Protein AF-A0A418GKT0-F1 (afdb_monomer_lite)

InterPro domains:
  IPR003495 CobW/HypB/UreG, nucleotide-binding domain [PF02492] (106-152)
  IPR004392 Hydrogenase maturation factor HypB [PTHR30134] (72-154)
  IPR027417 P-loop containing nucleoside triphosphate hydrolase [G3DSA:3.40.50.300] (68-154)
  IPR027417 P-loop containing nucleoside triphosphate hydrolase [SSF52540] (84-148)

pLDDT: mean 70.02, std 17.71, range [30.06, 97.12]

Foldseek 3Di:
DPPVPPCPDFDLDDPPCPPPPPDPSVVPPPDQDDDDDDDPPDDPDDPQDFDADPVGDTHRDCPPPRDDDPPDDPVRVVVVVVSVVVVVVVVVVVVVVVCVVVVHDDDDDDDDPPPCPLVVQLVVLLVCVVPDDDDDDDDDSVPPVSVVSNVVSD

Structure (mmCIF, N/CA/C/O backbone):
data_AF-A0A418GKT0-F1
#
_entry.id   AF-A0A418GKT0-F1
#
loop_
_atom_site.group_PDB
_atom_site.id
_atom_site.type_symbol
_atom_site.label_atom_id
_atom_site.label_alt_id
_atom_site.label_comp_id
_atom_site.label_asym_id
_atom_site.label_entity_id
_atom_site.label_seq_id
_atom_site.pdbx_PDB_ins_code
_atom_site.Cartn_x
_atom_site.Cartn_y
_atom_site.Cartn_z
_atom_site.occupancy
_atom_site.B_iso_or_equiv
_atom_site.auth_seq_id
_atom_site.auth_comp_id
_atom_site.auth_asym_id
_atom_site.auth_atom_id
_atom_site.pdbx_PDB_model_num
ATOM 1 N N . MET A 1 1 ? 22.680 -2.923 -9.625 1.00 39.84 1 MET A N 1
ATOM 2 C CA . MET A 1 1 ? 22.405 -2.277 -8.323 1.00 39.84 1 MET A CA 1
ATOM 3 C C . MET A 1 1 ? 21.397 -1.169 -8.564 1.00 39.84 1 MET A C 1
ATOM 5 O O . MET A 1 1 ? 21.654 -0.353 -9.438 1.00 39.84 1 MET A O 1
ATOM 9 N N . CYS A 1 2 ? 20.246 -1.169 -7.881 1.00 36.06 2 CYS A N 1
ATOM 10 C CA . CYS A 1 2 ? 19.294 -0.059 -7.988 1.00 36.06 2 CYS A CA 1
ATOM 11 C C . CYS A 1 2 ? 19.982 1.216 -7.481 1.00 36.06 2 CYS A C 1
ATOM 13 O O . CYS A 1 2 ? 20.305 1.316 -6.298 1.00 36.06 2 CYS A O 1
ATOM 15 N N . THR A 1 3 ? 20.259 2.162 -8.375 1.00 30.06 3 THR A N 1
ATOM 16 C CA . THR A 1 3 ? 21.007 3.396 -8.077 1.00 30.06 3 THR A CA 1
ATOM 17 C C . THR A 1 3 ? 20.221 4.376 -7.209 1.00 30.06 3 THR A C 1
ATOM 19 O O . THR A 1 3 ? 20.798 5.315 -6.674 1.00 30.06 3 THR A O 1
ATOM 22 N N . THR A 1 4 ? 18.922 4.140 -7.016 1.00 42.53 4 THR A N 1
ATOM 23 C CA . THR A 1 4 ? 18.052 4.973 -6.180 1.00 42.53 4 THR A CA 1
ATOM 24 C C . THR A 1 4 ? 18.079 4.575 -4.698 1.00 42.53 4 THR A C 1
ATOM 26 O O . THR A 1 4 ? 17.797 5.417 -3.853 1.00 42.53 4 THR A O 1
ATOM 29 N N . CYS A 1 5 ? 18.432 3.328 -4.349 1.00 48.72 5 CYS A N 1
ATOM 30 C CA . CYS A 1 5 ? 18.378 2.854 -2.953 1.00 48.72 5 CYS A CA 1
ATOM 31 C C . CYS A 1 5 ? 19.512 1.909 -2.511 1.00 48.72 5 CYS A C 1
ATOM 33 O O . CYS A 1 5 ? 19.617 1.616 -1.325 1.00 48.72 5 CYS A O 1
ATOM 35 N N . GLY A 1 6 ? 20.364 1.409 -3.414 1.00 41.59 6 GLY A N 1
ATOM 36 C CA . GLY A 1 6 ? 21.478 0.518 -3.056 1.00 41.59 6 GLY A CA 1
ATOM 37 C C . GLY A 1 6 ? 21.083 -0.908 -2.634 1.00 41.59 6 GLY A C 1
ATOM 38 O O . GLY A 1 6 ? 21.960 -1.714 -2.336 1.00 41.59 6 GLY A O 1
ATOM 39 N N . CYS A 1 7 ? 19.797 -1.269 -2.652 1.00 48.53 7 CYS A N 1
ATOM 40 C CA . CYS A 1 7 ? 19.320 -2.601 -2.272 1.00 48.53 7 CYS A CA 1
ATOM 41 C C . CYS A 1 7 ? 19.585 -3.616 -3.400 1.00 48.53 7 CYS A C 1
ATOM 43 O O . CYS A 1 7 ? 18.764 -3.807 -4.296 1.00 48.53 7 CYS A O 1
ATOM 45 N N . GLY A 1 8 ? 20.778 -4.218 -3.402 1.00 39.00 8 GLY A N 1
ATOM 46 C CA . GLY A 1 8 ? 21.174 -5.267 -4.352 1.00 39.00 8 GLY A CA 1
ATOM 47 C C . GLY A 1 8 ? 20.555 -6.639 -4.066 1.00 39.00 8 GLY A C 1
ATOM 48 O O . GLY A 1 8 ? 20.401 -7.430 -4.989 1.00 39.00 8 GLY A O 1
ATOM 49 N N . GLU A 1 9 ? 20.148 -6.890 -2.822 1.00 49.19 9 GLU A N 1
ATOM 50 C CA . GLU A 1 9 ? 19.547 -8.149 -2.373 1.00 49.19 9 GLU A CA 1
ATOM 51 C C . GLU A 1 9 ? 18.325 -7.822 -1.505 1.00 49.19 9 GLU A C 1
ATOM 53 O O . GLU A 1 9 ? 18.410 -7.648 -0.293 1.00 49.19 9 GLU A O 1
ATOM 58 N N . GLY A 1 10 ? 17.181 -7.605 -2.157 1.00 44.44 10 GLY A N 1
ATOM 59 C CA . GLY A 1 10 ? 15.912 -7.359 -1.477 1.00 44.44 10 GLY A CA 1
ATOM 60 C C . GLY A 1 10 ? 15.272 -8.677 -1.052 1.00 44.44 10 GLY A C 1
ATOM 61 O O . GLY A 1 10 ? 15.046 -9.554 -1.885 1.00 44.44 10 GLY A O 1
ATOM 62 N N . ASN A 1 11 ? 14.964 -8.804 0.234 1.00 45.06 11 ASN A N 1
ATOM 63 C CA . ASN A 1 11 ? 14.233 -9.930 0.802 1.00 45.06 11 ASN A CA 1
ATOM 64 C C . ASN A 1 11 ? 12.886 -10.139 0.082 1.00 45.06 11 ASN A C 1
ATOM 66 O O . ASN A 1 11 ? 11.983 -9.313 0.176 1.00 45.06 11 ASN A O 1
ATOM 70 N N . LEU A 1 12 ? 12.749 -11.261 -0.632 1.00 48.94 12 LEU A N 1
ATOM 71 C CA . LEU A 1 12 ? 11.534 -11.680 -1.352 1.00 48.94 12 LEU A CA 1
ATOM 72 C C . LEU A 1 12 ? 10.542 -12.447 -0.451 1.00 48.94 12 LEU A C 1
ATOM 74 O O . LEU A 1 12 ? 9.794 -13.293 -0.941 1.00 48.94 12 LEU A O 1
ATOM 78 N N . TYR A 1 13 ? 10.557 -12.220 0.864 1.00 50.12 13 TYR A N 1
ATOM 79 C CA . TYR A 1 13 ? 9.716 -12.955 1.811 1.00 50.12 13 TYR A CA 1
ATOM 80 C C . TYR A 1 13 ? 8.736 -12.038 2.547 1.00 50.12 13 TYR A C 1
ATOM 82 O O . TYR A 1 13 ? 9.032 -10.883 2.838 1.00 50.12 13 TYR A O 1
ATOM 90 N N . ILE A 1 14 ? 7.550 -12.575 2.844 1.00 53.78 14 ILE A N 1
ATOM 91 C CA . ILE A 1 14 ? 6.540 -11.934 3.688 1.00 53.78 14 ILE A CA 1
ATOM 92 C C . ILE A 1 14 ? 6.786 -12.408 5.123 1.00 53.78 14 ILE A C 1
ATOM 94 O O . ILE A 1 14 ? 6.623 -13.594 5.419 1.00 53.78 14 ILE A O 1
ATOM 98 N N . GLU A 1 15 ? 7.184 -11.497 6.012 1.00 50.56 15 GLU A N 1
ATOM 99 C CA . GLU A 1 15 ? 7.311 -11.796 7.444 1.00 50.56 15 GLU A CA 1
ATOM 100 C C . GLU A 1 15 ? 5.945 -12.217 8.017 1.00 50.56 15 GLU A C 1
ATOM 102 O O . GLU A 1 15 ? 4.960 -11.491 7.882 1.00 50.56 15 GLU A O 1
ATOM 107 N N . GLY A 1 16 ? 5.883 -13.401 8.640 1.00 51.66 16 GLY A N 1
ATOM 108 C CA . GLY A 1 16 ? 4.651 -13.987 9.197 1.00 51.66 16 GLY A CA 1
ATOM 109 C C . GLY A 1 16 ? 4.037 -15.147 8.397 1.00 51.66 16 GLY A C 1
ATOM 110 O O . GLY A 1 16 ? 3.151 -15.825 8.911 1.00 51.66 16 GLY A O 1
ATOM 111 N N . ASP A 1 17 ? 4.533 -15.441 7.190 1.00 53.03 17 ASP A N 1
ATOM 112 C CA . ASP A 1 17 ? 4.078 -16.567 6.345 1.00 53.03 17 ASP A CA 1
ATOM 113 C C . ASP A 1 17 ? 5.002 -17.806 6.437 1.00 53.03 17 ASP A C 1
ATOM 115 O O . ASP A 1 17 ? 4.952 -18.741 5.636 1.00 53.03 17 ASP A O 1
ATOM 119 N N . GLU A 1 18 ? 5.884 -17.824 7.439 1.00 54.78 18 GLU A N 1
ATOM 120 C CA . GLU A 1 18 ? 6.945 -18.827 7.616 1.00 54.78 18 GLU A CA 1
ATOM 121 C C . GLU A 1 18 ? 6.408 -20.247 7.857 1.00 54.78 18 GLU A C 1
ATOM 123 O O . GLU A 1 18 ? 7.076 -21.231 7.544 1.00 54.78 18 GLU A O 1
ATOM 128 N N . HIS A 1 19 ? 5.174 -20.356 8.354 1.00 51.47 19 HIS A N 1
ATOM 129 C CA . HIS A 1 19 ? 4.571 -21.609 8.809 1.00 51.47 19 HIS A CA 1
ATOM 130 C C . HIS A 1 19 ? 3.523 -22.189 7.843 1.00 51.47 19 HIS A C 1
ATOM 132 O O . HIS A 1 19 ? 2.941 -23.229 8.147 1.00 51.47 19 HIS A O 1
ATOM 138 N N . ASN A 1 20 ? 3.265 -21.557 6.689 1.00 51.34 20 ASN A N 1
ATOM 139 C CA . ASN A 1 20 ? 2.263 -22.036 5.733 1.00 51.34 20 ASN A CA 1
ATOM 140 C C . ASN A 1 20 ? 2.904 -22.592 4.443 1.00 51.34 20 ASN A C 1
ATOM 142 O O . ASN A 1 20 ? 3.154 -21.845 3.490 1.00 51.34 20 ASN A O 1
ATOM 146 N N . PRO A 1 21 ? 3.134 -23.916 4.352 1.00 55.12 21 PRO A N 1
ATOM 147 C CA . PRO A 1 21 ? 3.742 -24.539 3.174 1.00 55.12 21 PRO A CA 1
ATOM 148 C C . PRO A 1 21 ? 2.880 -24.444 1.901 1.00 55.12 21 PRO A C 1
ATOM 150 O O . PRO A 1 21 ? 3.384 -24.706 0.811 1.00 55.12 21 PRO A O 1
ATOM 153 N N . HIS A 1 22 ? 1.609 -24.034 2.009 1.00 52.59 22 HIS A N 1
ATOM 154 C CA . HIS A 1 22 ? 0.670 -23.882 0.892 1.00 52.59 22 HIS A CA 1
ATOM 155 C C . HIS A 1 22 ? 0.325 -22.421 0.562 1.00 52.59 22 HIS A C 1
ATOM 157 O O . HIS A 1 22 ? -0.686 -22.157 -0.090 1.00 52.59 22 HIS A O 1
ATOM 163 N N . SER A 1 23 ? 1.142 -21.459 0.996 1.00 52.78 23 SER A N 1
ATOM 164 C CA . SER A 1 23 ? 0.929 -20.052 0.661 1.00 52.78 23 SER A CA 1
ATOM 165 C C . SER A 1 23 ? 0.885 -19.824 -0.856 1.00 52.78 23 SER A C 1
ATOM 167 O O . SER A 1 23 ? 1.834 -20.134 -1.581 1.00 52.78 23 SER A O 1
ATOM 169 N N . ALA A 1 24 ? -0.207 -19.216 -1.332 1.00 51.84 24 ALA A N 1
ATOM 170 C CA . ALA A 1 24 ? -0.402 -18.844 -2.735 1.00 51.84 24 ALA A CA 1
ATOM 171 C C . ALA A 1 24 ? 0.668 -17.862 -3.257 1.00 51.84 24 ALA A C 1
ATOM 173 O O . ALA A 1 24 ? 0.786 -17.672 -4.467 1.00 51.84 24 ALA A O 1
ATOM 174 N N . PHE A 1 25 ? 1.455 -17.254 -2.363 1.00 48.75 25 PHE A N 1
ATOM 175 C CA . PHE A 1 25 ? 2.556 -16.356 -2.700 1.00 48.75 25 PHE A CA 1
ATOM 176 C C . PHE A 1 25 ? 3.858 -17.096 -3.041 1.00 48.75 25 PHE A C 1
ATOM 178 O O . PHE A 1 25 ? 4.672 -16.551 -3.783 1.00 48.75 25 PHE A O 1
ATOM 185 N N . ARG A 1 26 ? 4.042 -18.350 -2.585 1.00 50.59 26 ARG A N 1
ATOM 186 C CA . ARG A 1 26 ? 5.177 -19.201 -3.007 1.00 50.59 26 ARG A CA 1
ATOM 187 C C . ARG A 1 26 ? 5.019 -19.699 -4.444 1.00 50.59 26 ARG A C 1
ATOM 189 O O . ARG A 1 26 ? 6.001 -19.878 -5.159 1.00 50.59 26 ARG A O 1
ATOM 196 N N . SER A 1 27 ? 3.783 -19.899 -4.889 1.00 48.00 27 SER A N 1
ATOM 197 C CA . SER A 1 27 ? 3.446 -20.201 -6.279 1.00 48.00 27 SER A CA 1
ATOM 198 C C . SER A 1 27 ? 3.316 -18.901 -7.070 1.00 48.00 27 SER A C 1
ATOM 200 O O . SER A 1 27 ? 2.246 -18.307 -7.069 1.00 48.00 27 SER A O 1
ATOM 202 N N . ALA A 1 28 ? 4.399 -18.455 -7.716 1.00 45.28 28 ALA A N 1
ATOM 203 C CA . ALA A 1 28 ? 4.495 -17.248 -8.550 1.00 45.28 28 ALA A CA 1
ATOM 204 C C . ALA A 1 28 ? 3.139 -16.728 -9.115 1.00 45.28 28 ALA A C 1
ATOM 206 O O . ALA A 1 28 ? 2.719 -17.136 -10.203 1.00 45.28 28 ALA A O 1
ATOM 207 N N . PRO A 1 29 ? 2.455 -15.780 -8.437 1.00 46.81 29 PRO A N 1
ATOM 208 C CA . PRO A 1 29 ? 1.152 -15.258 -8.877 1.00 46.81 29 PRO A CA 1
ATOM 209 C C . PRO A 1 29 ? 1.269 -14.318 -10.095 1.00 46.81 29 PRO A C 1
ATOM 211 O O . PRO A 1 29 ? 0.276 -13.822 -10.642 1.00 46.81 29 PRO A O 1
ATOM 214 N N . PHE A 1 30 ? 2.500 -14.087 -10.553 1.00 47.28 30 PHE A N 1
ATOM 215 C CA . PHE A 1 30 ? 2.844 -13.246 -11.694 1.00 47.28 30 PHE A CA 1
ATOM 216 C C . PHE A 1 30 ? 2.760 -13.969 -13.040 1.00 47.28 30 PHE A C 1
ATOM 218 O O . PHE A 1 30 ? 3.139 -13.389 -14.055 1.00 47.28 30 PHE A O 1
ATOM 225 N N . ALA A 1 31 ? 2.215 -15.191 -13.085 1.00 44.69 31 ALA A N 1
ATOM 226 C CA . ALA A 1 31 ? 1.876 -15.814 -14.357 1.00 44.69 31 ALA A CA 1
ATOM 227 C C . ALA A 1 31 ? 1.008 -14.842 -15.198 1.00 44.69 31 ALA A C 1
ATOM 229 O O . ALA A 1 31 ? 0.052 -14.236 -14.673 1.00 44.69 31 ALA A O 1
ATOM 230 N N . PRO A 1 32 ? 1.357 -14.620 -16.479 1.00 40.62 32 PRO A N 1
ATOM 231 C CA . PRO A 1 32 ? 0.624 -13.700 -17.335 1.00 40.62 32 PRO A CA 1
ATOM 232 C C . PRO A 1 32 ? -0.827 -14.175 -17.461 1.00 40.62 32 PRO A C 1
ATOM 234 O O . PRO A 1 32 ? -1.090 -15.356 -17.683 1.00 40.62 32 PRO A O 1
ATOM 237 N N . ALA A 1 33 ? -1.780 -13.258 -17.283 1.00 46.56 33 ALA A N 1
ATOM 238 C CA . ALA A 1 33 ? -3.192 -13.576 -17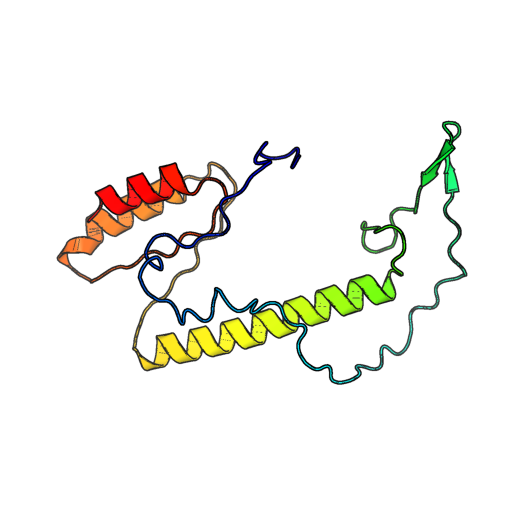.463 1.00 46.56 33 ALA A CA 1
ATOM 239 C C . ALA A 1 33 ? -3.462 -13.968 -18.927 1.00 46.56 33 ALA A C 1
ATOM 241 O O . ALA A 1 33 ? -2.857 -13.414 -19.850 1.00 46.56 33 ALA A O 1
ATOM 242 N N . ALA A 1 34 ? -4.380 -14.914 -19.146 1.00 54.31 34 ALA A N 1
ATOM 243 C CA . ALA A 1 34 ? -4.825 -15.274 -20.487 1.00 54.31 34 ALA A CA 1
ATOM 244 C C . ALA A 1 34 ? -5.500 -14.063 -21.160 1.00 54.31 34 ALA A C 1
ATOM 246 O O . ALA A 1 34 ? -6.396 -13.434 -20.595 1.00 54.31 34 ALA A O 1
ATOM 247 N N . ARG A 1 35 ? -5.024 -13.723 -22.361 1.00 50.44 35 ARG A N 1
ATOM 248 C CA . ARG A 1 35 ? -5.331 -12.477 -23.076 1.00 50.44 35 ARG A CA 1
ATOM 249 C C . ARG A 1 35 ? -6.595 -12.592 -23.936 1.00 50.44 35 ARG A C 1
ATOM 251 O O . ARG A 1 35 ? -6.657 -13.498 -24.768 1.00 50.44 35 ARG A O 1
ATOM 258 N N . PRO A 1 36 ? -7.522 -11.626 -23.899 1.00 53.06 36 PRO A N 1
ATOM 259 C CA . PRO A 1 36 ? -8.320 -11.285 -25.070 1.00 53.06 36 PRO A CA 1
ATOM 260 C C . PRO A 1 36 ? -7.469 -10.441 -26.037 1.00 53.06 36 PRO A C 1
ATOM 262 O O . PRO A 1 36 ? -6.783 -9.508 -25.628 1.00 53.06 36 PRO A O 1
ATOM 265 N N . LYS A 1 37 ? -7.473 -10.764 -27.337 1.00 47.75 37 LYS A N 1
ATOM 266 C CA . LYS A 1 37 ? -6.738 -9.983 -28.350 1.00 47.75 37 LYS A CA 1
ATOM 267 C C . LYS A 1 37 ? -7.422 -8.623 -28.554 1.00 47.75 37 LYS A C 1
ATOM 269 O O . LYS A 1 37 ? -8.386 -8.539 -29.311 1.00 47.75 37 LYS A O 1
ATOM 274 N N . MET A 1 38 ? -6.923 -7.559 -27.925 1.00 55.72 38 MET A N 1
ATOM 275 C CA . MET A 1 38 ? -7.316 -6.191 -28.279 1.00 55.72 38 MET A CA 1
ATOM 276 C C . MET A 1 38 ? -6.725 -5.814 -29.645 1.00 55.72 38 MET A C 1
ATOM 278 O O . MET A 1 38 ? -5.517 -5.888 -29.866 1.00 55.72 38 MET A O 1
ATOM 282 N N . LYS A 1 39 ? -7.583 -5.412 -30.590 1.00 48.91 39 LYS A N 1
ATOM 283 C CA . LYS A 1 39 ? -7.157 -4.862 -31.884 1.00 48.91 39 LYS A CA 1
ATOM 284 C C . LYS A 1 39 ? -6.821 -3.381 -31.712 1.00 48.91 39 LYS A C 1
ATOM 286 O O . LYS A 1 39 ? -7.705 -2.539 -31.796 1.00 48.91 39 LYS A O 1
ATOM 291 N N . ILE A 1 40 ? -5.546 -3.059 -31.514 1.00 57.75 40 ILE A N 1
ATOM 292 C CA . ILE A 1 40 ? -5.056 -1.681 -31.664 1.00 57.75 40 ILE A CA 1
ATOM 293 C C . ILE A 1 40 ? -5.064 -1.340 -33.163 1.00 57.75 40 ILE A C 1
ATOM 295 O O . ILE A 1 40 ? -4.327 -1.947 -33.949 1.00 57.75 40 ILE A O 1
ATOM 299 N N . THR A 1 41 ? -5.917 -0.396 -33.564 1.00 56.28 41 THR A N 1
ATOM 300 C CA . THR A 1 41 ? -6.233 -0.065 -34.967 1.00 56.28 41 THR A CA 1
ATOM 301 C C . THR A 1 41 ? -5.254 0.899 -35.647 1.00 56.28 41 THR A C 1
ATOM 303 O O . THR A 1 41 ? -5.451 1.216 -36.816 1.00 56.28 41 THR A O 1
ATOM 306 N N . GLY A 1 42 ? -4.152 1.284 -34.990 1.00 45.78 42 GLY A N 1
ATOM 307 C CA . GLY A 1 42 ? -2.964 1.810 -35.676 1.00 45.78 42 GLY A CA 1
ATOM 308 C C . GLY A 1 42 ? -2.188 2.892 -34.924 1.00 45.78 42 GLY A C 1
ATOM 309 O O . GLY A 1 42 ? -2.770 3.852 -34.442 1.00 45.78 42 GLY A O 1
ATOM 310 N N . ILE A 1 43 ? -0.859 2.757 -34.917 1.00 51.94 43 ILE A N 1
ATOM 311 C CA . ILE A 1 43 ? 0.094 3.874 -34.858 1.00 51.94 43 I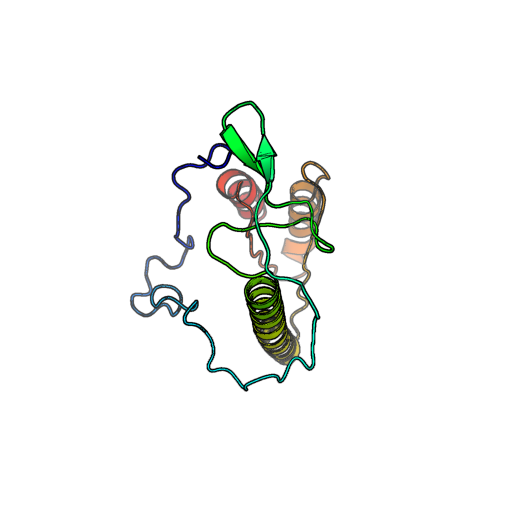LE A CA 1
ATOM 312 C C . ILE A 1 43 ? 0.951 3.697 -36.114 1.00 51.94 43 ILE A C 1
ATOM 314 O O . ILE A 1 43 ? 1.588 2.654 -36.276 1.00 51.94 43 ILE A O 1
ATOM 318 N N . LYS A 1 44 ? 0.902 4.651 -37.050 1.00 50.25 44 LYS A N 1
ATOM 319 C CA . LYS A 1 44 ? 1.785 4.655 -38.224 1.00 50.25 44 LYS A CA 1
ATOM 320 C C . LYS A 1 44 ? 3.159 5.151 -37.774 1.00 50.25 44 LYS A C 1
ATOM 322 O O . LYS A 1 44 ? 3.422 6.343 -37.849 1.00 50.25 44 LYS A O 1
ATOM 327 N N . ALA A 1 45 ? 4.006 4.251 -37.288 1.00 52.81 45 ALA A N 1
ATOM 328 C CA . ALA A 1 45 ? 5.414 4.559 -37.073 1.00 52.81 45 ALA A CA 1
ATOM 329 C C . ALA A 1 45 ? 6.218 4.099 -38.306 1.00 52.81 45 ALA A C 1
ATOM 331 O O . ALA A 1 45 ? 6.018 2.961 -38.742 1.00 52.81 45 ALA A O 1
ATOM 332 N N . PRO A 1 46 ? 7.084 4.942 -38.897 1.00 55.75 46 PRO A N 1
ATOM 333 C CA . PRO A 1 46 ? 8.084 4.480 -39.861 1.00 55.75 46 PRO A CA 1
ATOM 334 C C . PRO A 1 46 ? 9.027 3.449 -39.210 1.00 55.75 46 PRO A C 1
ATOM 336 O O . PRO A 1 46 ? 9.095 3.363 -37.981 1.00 55.75 46 PRO A O 1
ATOM 339 N N . GLU A 1 47 ? 9.734 2.653 -40.023 1.00 58.28 47 GLU A N 1
ATOM 340 C CA . GLU A 1 47 ? 10.796 1.755 -39.545 1.00 58.28 47 GLU A CA 1
ATOM 341 C C . GLU A 1 47 ? 11.756 2.527 -38.634 1.00 58.28 47 GLU A C 1
ATOM 343 O O . GLU A 1 47 ? 12.354 3.526 -39.027 1.00 58.28 47 GLU A O 1
ATOM 348 N N . PHE A 1 48 ? 11.840 2.098 -37.377 1.00 63.59 48 PHE A N 1
ATOM 349 C CA . PHE A 1 48 ? 12.648 2.762 -36.371 1.00 63.59 48 PHE A CA 1
ATOM 350 C C . PHE A 1 48 ? 14.110 2.323 -36.504 1.00 63.59 48 PHE A C 1
ATOM 352 O O . PHE A 1 48 ? 14.428 1.150 -36.308 1.00 63.59 48 PHE A O 1
ATOM 359 N N . THR A 1 49 ? 14.997 3.276 -36.780 1.00 62.97 49 THR A N 1
ATOM 360 C CA . THR A 1 49 ? 16.455 3.111 -36.707 1.00 62.97 49 THR A CA 1
ATOM 361 C C . THR A 1 49 ? 17.017 4.028 -35.619 1.00 62.97 49 THR A C 1
ATOM 363 O O . THR A 1 49 ? 16.806 5.240 -35.708 1.00 62.97 49 THR A O 1
ATOM 366 N N . PRO A 1 50 ? 17.715 3.494 -34.595 1.00 66.94 50 PRO A N 1
ATOM 367 C CA . PRO A 1 50 ? 18.312 4.315 -33.545 1.00 66.94 50 PRO A CA 1
ATOM 368 C C . PRO A 1 50 ? 19.422 5.207 -34.118 1.00 66.94 50 PRO A C 1
ATOM 370 O O . PRO A 1 50 ? 20.181 4.787 -34.990 1.00 66.94 50 PRO A O 1
ATOM 373 N N . SER A 1 51 ? 19.523 6.437 -33.618 1.00 72.75 51 SER A N 1
ATOM 374 C CA . SER A 1 51 ? 20.614 7.359 -33.953 1.00 72.75 51 SER A CA 1
ATOM 375 C C . SER A 1 51 ? 21.848 7.023 -33.119 1.00 72.75 51 SER A C 1
ATOM 377 O O . SER A 1 51 ? 21.706 6.814 -31.921 1.00 72.75 51 SER A O 1
ATOM 379 N N . GLN A 1 52 ? 23.044 6.996 -33.705 1.00 77.31 52 GLN A N 1
ATOM 380 C CA . GLN A 1 52 ? 24.285 6.753 -32.962 1.00 77.31 52 GLN A CA 1
ATOM 381 C C . GLN A 1 52 ? 24.946 8.082 -32.563 1.00 77.31 52 GLN A C 1
ATOM 383 O O . GLN A 1 52 ? 25.039 8.985 -33.394 1.00 77.31 52 GLN A O 1
ATOM 388 N N . THR A 1 53 ? 25.374 8.220 -31.306 1.00 73.56 53 THR A N 1
ATOM 389 C CA . THR A 1 53 ? 26.173 9.366 -30.841 1.00 73.56 53 THR A CA 1
ATOM 390 C C . THR A 1 53 ? 27.618 9.243 -31.331 1.00 73.56 53 THR A C 1
ATOM 392 O O . THR A 1 53 ? 28.059 8.165 -31.729 1.00 73.56 53 THR A O 1
ATOM 395 N N . GLU A 1 54 ? 28.385 10.336 -31.289 1.00 75.94 54 GLU A N 1
ATOM 396 C CA . GLU A 1 54 ? 29.807 10.331 -31.685 1.00 75.94 54 GLU A CA 1
ATOM 397 C C . GLU A 1 54 ? 30.668 9.380 -30.830 1.00 75.94 54 GLU A C 1
ATOM 399 O O . GLU A 1 54 ? 3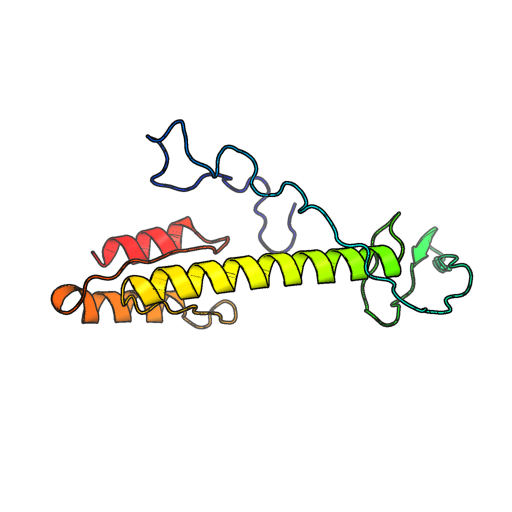1.694 8.885 -31.290 1.00 75.94 54 GLU A O 1
ATOM 404 N N . GLU A 1 55 ? 30.216 9.065 -29.615 1.00 79.62 55 GLU A N 1
ATOM 405 C CA . GLU A 1 55 ? 30.856 8.135 -28.673 1.00 79.62 55 GLU A CA 1
ATOM 406 C C . GLU A 1 55 ? 30.473 6.664 -28.932 1.00 79.62 55 GLU A C 1
ATOM 408 O O . GLU A 1 55 ? 31.002 5.755 -28.294 1.00 79.62 55 GLU A O 1
ATOM 413 N N . GLY A 1 56 ? 29.588 6.411 -29.904 1.00 73.50 56 GLY A N 1
ATOM 414 C CA . GLY A 1 56 ? 29.153 5.076 -30.311 1.00 73.50 56 GLY A CA 1
ATOM 415 C C . GLY A 1 56 ? 27.875 4.585 -29.631 1.00 73.50 56 GLY A C 1
ATOM 416 O O . GLY A 1 56 ? 27.393 3.504 -29.988 1.00 73.50 56 GLY A O 1
ATOM 417 N N . ASP A 1 57 ? 27.292 5.368 -28.721 1.00 67.25 57 ASP A N 1
ATOM 418 C CA . ASP A 1 57 ? 26.062 5.003 -28.021 1.00 67.25 57 ASP A CA 1
ATOM 419 C C . ASP A 1 57 ? 24.851 5.062 -28.951 1.00 67.25 57 ASP A C 1
ATOM 421 O O . ASP A 1 57 ? 24.669 5.987 -29.742 1.00 67.25 57 ASP A O 1
ATOM 425 N N . LEU A 1 58 ? 23.977 4.064 -28.839 1.00 71.31 58 LEU A N 1
ATOM 426 C CA . LEU A 1 58 ? 22.722 4.026 -29.582 1.00 71.31 58 LEU A CA 1
ATOM 427 C C . LEU A 1 58 ? 21.658 4.823 -28.823 1.00 71.31 58 LEU A C 1
ATOM 429 O O . LEU A 1 58 ? 21.174 4.408 -27.771 1.00 71.31 58 LEU A O 1
ATOM 433 N N . HIS A 1 59 ? 21.268 5.962 -29.380 1.00 63.88 59 HIS A N 1
ATOM 434 C CA . HIS A 1 59 ? 20.190 6.806 -28.895 1.00 63.88 59 HIS A CA 1
ATOM 435 C C . HIS A 1 59 ? 18.869 6.407 -29.561 1.00 63.88 59 HIS A C 1
ATOM 437 O O . HIS A 1 59 ? 18.679 6.534 -30.773 1.00 63.88 59 HIS A O 1
ATOM 443 N N . TYR A 1 60 ? 17.929 5.936 -28.744 1.00 65.81 60 TYR A N 1
ATOM 444 C CA . TYR A 1 60 ? 16.660 5.390 -29.218 1.00 65.81 60 TYR A CA 1
ATOM 445 C C . TYR A 1 60 ? 15.570 6.458 -29.427 1.00 65.81 60 TYR A C 1
ATOM 447 O O . TYR A 1 60 ? 14.419 6.128 -29.680 1.00 65.81 60 TYR A O 1
ATOM 455 N N . GLY A 1 61 ? 15.922 7.745 -29.365 1.00 62.94 61 GLY A N 1
ATOM 456 C CA . GLY A 1 61 ? 14.953 8.838 -29.361 1.00 62.94 61 GLY A CA 1
ATOM 457 C C . GLY A 1 61 ? 14.274 8.997 -27.998 1.00 62.94 61 GLY A C 1
ATOM 458 O O . GLY A 1 61 ? 14.438 8.179 -27.096 1.00 62.94 61 GLY A O 1
ATOM 459 N N . HIS A 1 62 ? 13.490 10.062 -27.840 1.00 57.41 62 HIS A N 1
ATOM 460 C CA . HIS A 1 62 ? 12.629 10.229 -26.664 1.00 57.41 62 HIS A CA 1
ATOM 461 C C . HIS A 1 62 ? 11.239 9.619 -26.884 1.00 57.41 62 HIS A C 1
ATOM 463 O O . HIS A 1 62 ? 10.598 9.218 -25.923 1.00 57.41 62 HIS A O 1
ATOM 469 N N . GLY A 1 63 ? 10.809 9.436 -28.142 1.00 54.09 63 GLY A N 1
ATOM 470 C CA . GLY A 1 63 ? 9.477 8.918 -28.472 1.00 54.09 63 GLY A CA 1
ATOM 471 C C . GLY A 1 63 ? 8.357 9.832 -27.953 1.00 54.09 63 GLY A C 1
ATOM 472 O O . GLY A 1 63 ? 8.604 10.788 -27.224 1.00 54.09 63 GLY A O 1
ATOM 473 N N . GLU A 1 64 ? 7.105 9.551 -28.308 1.00 51.00 64 GLU A N 1
ATOM 474 C CA . GLU A 1 64 ? 5.962 10.304 -27.755 1.00 51.00 64 GLU A CA 1
ATOM 475 C C . GLU A 1 64 ? 5.727 9.996 -26.261 1.00 51.00 64 GLU A C 1
ATOM 477 O O . GLU A 1 64 ? 5.110 10.790 -25.557 1.00 51.00 64 GLU A O 1
ATOM 482 N N . ALA A 1 65 ? 6.248 8.863 -25.768 1.00 51.84 65 ALA A N 1
ATOM 483 C CA . ALA A 1 65 ? 6.058 8.371 -24.401 1.00 51.84 65 ALA A CA 1
ATOM 484 C C . ALA A 1 65 ? 7.275 8.559 -23.469 1.00 51.84 65 ALA A C 1
ATOM 486 O O . ALA A 1 65 ? 7.181 8.258 -22.282 1.00 51.84 65 ALA A O 1
ATOM 487 N N . GLY A 1 66 ? 8.423 9.037 -23.962 1.00 54.31 66 GLY A N 1
ATOM 488 C CA . GLY A 1 66 ? 9.615 9.265 -23.131 1.00 54.31 66 GLY A CA 1
ATOM 489 C C . GLY A 1 66 ? 10.399 8.006 -22.727 1.00 54.31 66 GLY A C 1
ATOM 490 O O . GLY A 1 66 ? 11.444 8.136 -22.091 1.00 54.31 66 GLY A O 1
ATOM 491 N N . THR A 1 67 ? 9.936 6.797 -23.065 1.00 56.56 67 THR A N 1
ATOM 492 C CA . THR A 1 67 ? 10.474 5.521 -22.559 1.00 56.56 67 THR A CA 1
ATOM 493 C C . THR A 1 67 ? 10.959 4.604 -23.689 1.00 56.56 67 THR A C 1
ATOM 495 O O . THR A 1 67 ? 10.299 4.455 -24.714 1.00 56.56 67 THR A O 1
ATOM 498 N N . HIS A 1 68 ? 12.130 3.973 -23.518 1.00 57.59 68 HIS A N 1
ATOM 499 C C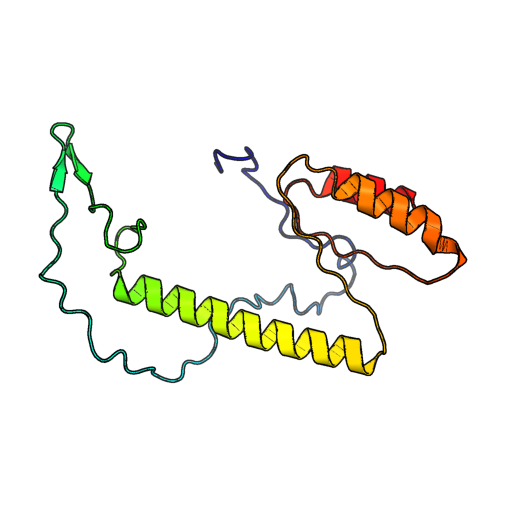A . HIS A 1 68 ? 12.694 2.996 -24.463 1.00 57.59 68 HIS A CA 1
ATOM 500 C C . HIS A 1 68 ? 13.257 1.778 -23.725 1.00 57.59 68 HIS A C 1
ATOM 502 O O . HIS A 1 68 ? 13.955 1.925 -22.724 1.00 57.59 68 HIS A O 1
ATOM 508 N N . ALA A 1 69 ? 12.982 0.576 -24.244 1.00 59.41 69 ALA A N 1
ATOM 509 C CA . ALA A 1 69 ? 13.560 -0.682 -23.773 1.00 59.41 69 ALA A CA 1
ATOM 510 C C . ALA A 1 69 ? 14.207 -1.424 -24.960 1.00 59.41 69 ALA A C 1
ATOM 512 O O . ALA A 1 69 ? 13.527 -1.646 -25.969 1.00 59.41 69 ALA A O 1
ATOM 513 N N . PRO A 1 70 ? 15.494 -1.821 -24.874 1.00 57.19 70 PRO A N 1
ATOM 514 C CA . PRO A 1 70 ? 16.169 -2.550 -25.945 1.00 57.19 70 PRO A CA 1
ATOM 515 C C . PRO A 1 70 ? 15.411 -3.828 -26.327 1.00 57.19 70 PRO A C 1
ATOM 517 O O . PRO A 1 70 ? 15.001 -4.600 -25.462 1.00 57.19 70 PRO A O 1
ATOM 520 N N . GLY A 1 71 ? 15.219 -4.060 -27.627 1.00 66.19 71 GLY A N 1
ATOM 521 C CA . GLY A 1 71 ? 14.563 -5.271 -28.139 1.00 66.19 71 GLY A CA 1
ATOM 522 C C . GLY A 1 71 ? 13.032 -5.307 -28.018 1.00 66.19 71 GLY A C 1
ATOM 523 O O . GLY A 1 71 ? 12.434 -6.336 -28.333 1.00 66.19 71 GLY A O 1
ATOM 524 N N . MET A 1 72 ? 12.374 -4.215 -27.607 1.00 65.94 72 MET A N 1
ATOM 525 C CA . MET A 1 72 ? 10.912 -4.131 -27.522 1.00 65.94 72 MET A CA 1
ATOM 526 C C . MET A 1 72 ? 10.370 -2.962 -28.348 1.00 65.94 72 MET A C 1
ATOM 528 O O . MET A 1 72 ? 10.842 -1.835 -28.239 1.00 65.94 72 MET A O 1
ATOM 532 N N . SER A 1 73 ? 9.343 -3.216 -29.165 1.00 75.69 73 SER A N 1
ATOM 533 C CA . SER A 1 73 ? 8.655 -2.136 -29.877 1.00 75.69 73 SER A CA 1
ATOM 534 C C . SER A 1 73 ? 7.797 -1.305 -28.918 1.00 75.69 73 SER A C 1
ATOM 536 O O . SER A 1 73 ? 7.210 -1.842 -27.977 1.00 75.69 73 SER A O 1
ATOM 538 N N . GLN A 1 74 ? 7.645 -0.011 -29.207 1.00 68.50 74 GLN A N 1
ATOM 539 C CA . GLN A 1 74 ? 6.773 0.911 -28.458 1.00 68.50 74 GLN A CA 1
ATOM 540 C C . GLN A 1 74 ? 5.345 0.366 -28.292 1.00 68.50 74 GLN A C 1
ATOM 542 O O . GLN A 1 74 ? 4.762 0.395 -27.212 1.00 68.50 74 GLN A O 1
ATOM 547 N N . ARG A 1 75 ? 4.801 -0.245 -29.353 1.00 70.56 75 ARG A N 1
ATOM 548 C CA . ARG A 1 75 ? 3.490 -0.905 -29.319 1.00 70.56 75 ARG A CA 1
ATOM 549 C C . ARG A 1 75 ? 3.446 -2.041 -28.304 1.00 70.56 75 ARG A C 1
ATOM 551 O O . ARG A 1 75 ? 2.478 -2.164 -27.561 1.00 70.56 75 ARG A O 1
ATOM 558 N N . ARG A 1 76 ? 4.480 -2.884 -28.288 1.00 73.69 76 ARG A N 1
ATOM 559 C CA . ARG A 1 76 ? 4.547 -4.006 -27.357 1.00 73.69 76 ARG A CA 1
ATOM 560 C C . ARG A 1 76 ? 4.671 -3.521 -25.913 1.00 73.69 76 ARG A C 1
ATOM 562 O O . ARG A 1 76 ? 4.074 -4.140 -25.042 1.00 73.69 76 ARG A O 1
ATOM 569 N N . MET A 1 77 ? 5.398 -2.431 -25.678 1.00 72.62 77 MET A N 1
ATOM 570 C CA . MET A 1 77 ? 5.520 -1.810 -24.358 1.00 72.62 77 MET A CA 1
ATOM 571 C C . MET A 1 77 ? 4.168 -1.291 -23.853 1.00 72.62 77 MET A C 1
ATOM 573 O O . MET A 1 77 ? 3.724 -1.716 -22.790 1.00 72.62 77 MET A O 1
ATOM 577 N N . LEU A 1 78 ? 3.462 -0.489 -24.657 1.00 77.12 78 LEU A N 1
ATOM 578 C CA . LEU A 1 78 ? 2.130 0.025 -24.313 1.00 77.12 78 LEU A CA 1
ATOM 579 C C . LEU A 1 78 ? 1.112 -1.097 -24.066 1.00 77.12 78 LEU A C 1
ATOM 581 O O . LEU A 1 78 ? 0.350 -1.039 -23.105 1.00 77.12 78 LEU A O 1
ATOM 585 N N . GLU A 1 79 ? 1.104 -2.139 -24.906 1.00 74.38 79 GLU A N 1
ATOM 586 C CA . GLU A 1 79 ? 0.248 -3.318 -24.700 1.00 74.38 79 GLU A CA 1
ATOM 587 C C . GLU A 1 79 ? 0.519 -3.974 -23.340 1.00 74.38 79 GLU A C 1
ATOM 589 O O . GLU A 1 79 ? -0.418 -4.314 -22.623 1.00 74.38 79 GLU A O 1
ATOM 594 N N . VAL A 1 80 ? 1.792 -4.131 -22.965 1.00 75.50 80 VAL A N 1
ATOM 595 C CA . VAL A 1 80 ? 2.168 -4.729 -21.678 1.00 75.50 80 VAL A CA 1
ATOM 596 C C . VAL A 1 80 ? 1.750 -3.840 -20.505 1.00 75.50 80 VAL A C 1
ATOM 598 O O . VAL A 1 80 ? 1.205 -4.360 -19.536 1.00 75.50 80 VAL A O 1
ATOM 601 N N . GLU A 1 81 ? 1.961 -2.526 -20.574 1.00 77.25 81 GLU A N 1
ATOM 602 C CA . GLU A 1 81 ? 1.560 -1.600 -19.505 1.00 77.25 81 GLU A CA 1
ATOM 603 C C . GLU A 1 81 ? 0.043 -1.585 -19.295 1.00 77.25 81 GLU A C 1
ATOM 605 O O . GLU A 1 81 ? -0.424 -1.718 -18.162 1.00 77.25 81 GLU A O 1
ATOM 610 N N . ILE A 1 82 ? -0.733 -1.497 -20.380 1.00 78.88 82 ILE A N 1
ATOM 611 C CA . ILE A 1 82 ? -2.199 -1.546 -20.328 1.00 78.88 82 ILE A CA 1
ATOM 612 C C . ILE A 1 82 ? -2.664 -2.878 -19.732 1.00 78.88 82 ILE A C 1
ATOM 614 O O . ILE A 1 82 ? -3.513 -2.880 -18.840 1.00 78.88 82 ILE A O 1
ATOM 618 N N . ASP A 1 83 ? -2.082 -3.999 -20.168 1.00 75.19 83 ASP A N 1
ATOM 619 C CA . ASP A 1 83 ? -2.405 -5.330 -19.644 1.00 75.19 83 ASP A CA 1
ATOM 620 C C . ASP A 1 83 ? -2.130 -5.423 -18.130 1.00 75.19 83 ASP A C 1
ATOM 622 O O . ASP A 1 83 ? -2.932 -5.981 -17.372 1.00 75.19 83 ASP A O 1
ATOM 626 N N . VAL A 1 84 ? -0.998 -4.878 -17.668 1.00 79.56 84 VAL A N 1
ATOM 627 C CA . VAL A 1 84 ? -0.615 -4.874 -16.248 1.00 79.56 84 VAL A CA 1
ATOM 628 C C . VAL A 1 84 ? -1.576 -4.015 -15.426 1.00 79.56 84 VAL A C 1
ATOM 630 O O . VAL A 1 84 ? -2.058 -4.471 -14.384 1.00 79.56 84 VAL A O 1
ATOM 633 N N . LEU A 1 85 ? -1.896 -2.808 -15.897 1.00 85.12 85 LEU A N 1
ATOM 634 C CA . LEU A 1 85 ? -2.826 -1.903 -15.222 1.00 85.12 85 LEU A CA 1
ATOM 635 C C . LEU A 1 85 ? -4.241 -2.490 -15.161 1.00 85.12 85 LEU A C 1
ATOM 637 O O . LEU A 1 85 ? -4.876 -2.440 -14.106 1.00 85.12 85 LEU A O 1
ATOM 641 N N . ASP A 1 86 ? -4.721 -3.110 -16.241 1.00 83.56 86 ASP A N 1
ATOM 642 C CA . ASP A 1 86 ? -6.042 -3.741 -16.274 1.00 83.56 86 ASP A CA 1
ATOM 643 C C . ASP A 1 86 ? -6.119 -4.949 -15.327 1.00 83.56 86 ASP A C 1
ATOM 645 O O . ASP A 1 86 ? -7.053 -5.066 -14.525 1.00 83.56 86 ASP A O 1
ATOM 649 N N . LYS A 1 87 ? -5.093 -5.815 -15.321 1.00 83.38 87 LYS A N 1
ATOM 650 C CA . LYS A 1 87 ? -5.002 -6.922 -14.351 1.00 83.38 87 LYS A CA 1
ATOM 651 C C . LYS A 1 87 ? -5.026 -6.390 -12.914 1.00 83.38 87 LYS A C 1
ATOM 653 O O . LYS A 1 87 ? -5.746 -6.942 -12.079 1.00 83.38 87 LYS A O 1
ATOM 658 N N . ASN A 1 88 ? -4.282 -5.322 -12.625 1.00 87.88 88 ASN A N 1
ATOM 659 C CA . ASN A 1 88 ? -4.251 -4.707 -11.300 1.00 87.88 88 ASN A CA 1
ATOM 660 C C . ASN A 1 88 ? -5.615 -4.123 -10.899 1.00 87.88 88 ASN A C 1
ATOM 662 O O . ASN A 1 88 ? -6.068 -4.344 -9.778 1.00 87.88 88 ASN A O 1
ATOM 666 N N . ASN A 1 89 ? -6.316 -3.458 -11.820 1.00 88.38 89 ASN A N 1
ATOM 667 C CA . ASN A 1 89 ? -7.649 -2.910 -11.567 1.00 88.38 89 ASN A CA 1
ATOM 668 C C . ASN A 1 89 ? -8.660 -3.999 -11.190 1.00 88.38 89 ASN A C 1
ATOM 670 O O . ASN A 1 89 ? -9.400 -3.835 -10.216 1.00 88.38 89 ASN A O 1
ATOM 674 N N . ARG A 1 90 ? -8.635 -5.144 -11.885 1.00 90.06 90 ARG A N 1
ATOM 675 C CA . ARG A 1 90 ? -9.481 -6.306 -11.556 1.00 90.06 90 ARG A CA 1
ATOM 676 C C . ARG A 1 90 ? -9.161 -6.884 -10.175 1.00 90.06 90 ARG A C 1
ATOM 678 O O . ARG A 1 90 ? -10.065 -7.275 -9.438 1.00 90.06 90 ARG A O 1
ATOM 685 N N . LEU A 1 91 ? -7.882 -6.945 -9.797 1.00 91.38 91 LEU A N 1
ATOM 686 C CA . LEU A 1 91 ? -7.476 -7.379 -8.454 1.00 91.38 91 LEU A CA 1
ATOM 687 C C . LEU A 1 91 ? -7.925 -6.380 -7.380 1.00 91.38 91 LEU A C 1
ATOM 689 O O . LEU A 1 91 ? -8.473 -6.783 -6.356 1.00 91.38 91 LEU A O 1
ATOM 693 N N . ALA A 1 92 ? -7.764 -5.082 -7.633 1.00 91.81 92 ALA A N 1
ATOM 694 C CA . ALA A 1 92 ? -8.198 -4.031 -6.723 1.00 91.81 92 ALA A CA 1
ATOM 695 C C . ALA A 1 92 ? -9.722 -4.043 -6.514 1.00 91.81 92 ALA A C 1
ATOM 697 O O . ALA A 1 92 ? -10.190 -3.852 -5.394 1.00 91.81 92 ALA A O 1
ATOM 698 N N . GLU A 1 93 ? -10.504 -4.315 -7.561 1.00 93.56 93 GLU A N 1
ATOM 699 C CA . GLU A 1 93 ? -11.957 -4.472 -7.461 1.00 93.56 93 GLU A CA 1
ATOM 700 C C . GLU A 1 93 ? -12.347 -5.669 -6.590 1.00 93.56 93 GLU A C 1
ATOM 702 O O . GLU A 1 93 ? -13.160 -5.527 -5.673 1.00 93.56 93 GLU A O 1
ATOM 707 N N . ARG A 1 94 ? -11.701 -6.823 -6.795 1.00 95.94 94 ARG A N 1
ATOM 708 C CA . ARG A 1 94 ? -11.892 -8.004 -5.941 1.00 95.94 94 ARG A CA 1
ATOM 709 C C . ARG A 1 94 ? -11.555 -7.715 -4.477 1.00 95.94 94 ARG A C 1
ATOM 711 O O . ARG A 1 94 ? -12.312 -8.121 -3.598 1.00 95.94 94 ARG A O 1
ATOM 718 N N . ASN A 1 95 ? -10.467 -6.992 -4.212 1.00 95.00 95 ASN A N 1
ATOM 719 C CA . ASN A 1 95 ? -10.075 -6.605 -2.856 1.00 95.00 95 ASN A CA 1
ATOM 720 C C . ASN A 1 95 ? -11.116 -5.675 -2.218 1.00 95.00 95 ASN A C 1
ATOM 722 O O . ASN A 1 95 ? -11.564 -5.934 -1.103 1.00 95.00 95 ASN A O 1
ATOM 726 N N . ARG A 1 96 ? -11.575 -4.643 -2.940 1.00 96.25 96 ARG A N 1
ATOM 727 C CA . ARG A 1 96 ? -12.637 -3.742 -2.459 1.00 96.25 96 ARG A CA 1
ATOM 728 C C . ARG A 1 96 ? -13.914 -4.505 -2.114 1.00 96.25 96 ARG A C 1
ATOM 730 O O . ARG A 1 96 ? -14.453 -4.305 -1.030 1.00 96.25 96 ARG A O 1
ATOM 737 N N . ALA A 1 97 ? -14.363 -5.412 -2.984 1.00 96.44 97 ALA A N 1
ATOM 738 C CA . ALA A 1 97 ? -15.536 -6.244 -2.721 1.00 96.44 97 ALA A CA 1
ATOM 739 C C . ALA A 1 97 ? -15.341 -7.141 -1.483 1.00 96.44 97 ALA A C 1
ATOM 741 O O . ALA A 1 97 ? -16.235 -7.251 -0.644 1.00 96.44 97 ALA A O 1
ATOM 742 N N . HIS A 1 98 ? -14.156 -7.740 -1.331 1.00 96.94 98 HIS A N 1
ATOM 743 C CA . HIS A 1 98 ? -13.809 -8.584 -0.187 1.00 96.94 98 HIS A CA 1
ATOM 744 C C . HIS A 1 98 ? -13.848 -7.826 1.150 1.00 96.94 98 HIS A C 1
ATOM 746 O O . HIS A 1 98 ? -14.404 -8.343 2.125 1.00 96.94 98 HIS A O 1
ATOM 752 N N . PHE A 1 99 ? -13.279 -6.617 1.193 1.00 96.62 99 PHE A N 1
ATOM 753 C CA . PHE A 1 99 ? -13.266 -5.761 2.382 1.00 96.62 99 PHE A CA 1
ATOM 754 C C . PHE A 1 99 ? -14.653 -5.192 2.695 1.00 96.62 99 PHE A C 1
ATOM 756 O O . PHE A 1 99 ? -15.081 -5.215 3.849 1.00 96.62 99 PHE A O 1
ATOM 763 N N . ALA A 1 100 ? -15.404 -4.768 1.672 1.00 95.69 100 ALA A N 1
ATOM 764 C CA . ALA A 1 100 ? -16.767 -4.264 1.830 1.00 95.69 100 ALA A CA 1
ATOM 765 C C . ALA A 1 100 ? -17.711 -5.332 2.407 1.00 95.69 100 ALA A C 1
ATOM 767 O O . ALA A 1 100 ? -18.456 -5.050 3.344 1.00 95.69 100 ALA A O 1
ATOM 768 N N . ALA A 1 101 ? -17.623 -6.577 1.924 1.00 97.12 101 ALA A N 1
ATOM 769 C CA . ALA A 1 101 ? -18.404 -7.698 2.454 1.00 97.12 101 ALA A CA 1
ATOM 770 C C . ALA A 1 101 ? -18.137 -7.962 3.949 1.00 97.12 101 ALA A C 1
ATOM 772 O O . ALA A 1 101 ? -19.018 -8.437 4.663 1.00 97.12 101 ALA A O 1
ATOM 773 N N . ARG A 1 102 ? -16.936 -7.625 4.435 1.00 96.38 102 ARG A N 1
ATOM 774 C CA . ARG A 1 102 ? -16.523 -7.739 5.845 1.00 96.38 102 ARG A CA 1
ATOM 775 C C . ARG A 1 102 ? -16.702 -6.450 6.644 1.00 96.38 102 ARG A C 1
ATOM 777 O O . ARG A 1 102 ? -16.358 -6.430 7.821 1.00 96.38 102 ARG A O 1
ATOM 784 N N . LYS A 1 103 ? -17.234 -5.388 6.027 1.00 95.81 103 LYS A N 1
ATOM 785 C CA . LYS A 1 103 ? -17.376 -4.049 6.622 1.00 95.81 103 LYS A CA 1
ATOM 786 C C . LYS A 1 103 ? -16.046 -3.486 7.148 1.00 95.81 103 LYS A C 1
ATOM 788 O O . LYS A 1 103 ? -16.013 -2.825 8.181 1.00 95.81 103 LYS A O 1
ATOM 793 N N . GLN A 1 104 ? -14.951 -3.756 6.439 1.00 95.50 104 GLN A N 1
ATOM 794 C CA . GLN A 1 104 ? -13.618 -3.265 6.785 1.00 95.50 104 GLN A CA 1
ATOM 795 C C . GLN A 1 104 ? -13.326 -1.951 6.056 1.00 95.50 104 GLN A C 1
ATOM 797 O O . GLN A 1 104 ? -13.421 -1.883 4.829 1.00 95.50 104 GLN A O 1
ATOM 802 N N . LEU A 1 105 ? -12.940 -0.917 6.808 1.00 94.06 105 LEU A N 1
ATOM 803 C CA . LEU A 1 105 ? -12.375 0.304 6.240 1.00 94.06 105 LEU A CA 1
ATOM 804 C C . LEU A 1 105 ? -10.900 0.055 5.913 1.00 94.06 105 LEU A C 1
ATOM 806 O O . L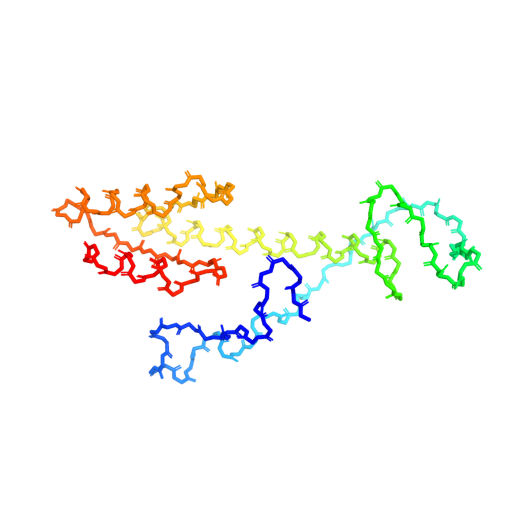EU A 1 105 ? -10.112 -0.242 6.806 1.00 94.06 105 LEU A O 1
ATOM 810 N N . VAL A 1 106 ? -10.533 0.188 4.639 1.00 94.50 106 VAL A N 1
ATOM 811 C CA . VAL A 1 106 ? -9.153 0.008 4.172 1.00 94.50 106 VAL A CA 1
ATOM 812 C C . VAL A 1 106 ? -8.691 1.286 3.492 1.00 94.50 106 VAL A C 1
ATOM 814 O O . VAL A 1 106 ? -9.339 1.768 2.564 1.00 94.50 106 VAL A O 1
ATOM 817 N N . LEU A 1 107 ? -7.576 1.836 3.969 1.00 92.25 107 LEU A N 1
ATOM 818 C CA . LEU A 1 107 ? -7.008 3.097 3.502 1.00 92.25 107 LEU A CA 1
ATOM 819 C C . LEU A 1 107 ? -5.649 2.835 2.854 1.00 92.25 107 LEU A C 1
ATOM 821 O O . LEU A 1 107 ? -4.807 2.155 3.434 1.00 92.25 107 LEU A O 1
ATOM 825 N N . ASN A 1 108 ? -5.436 3.389 1.661 1.00 90.56 108 ASN A N 1
ATOM 826 C CA . ASN A 1 108 ? -4.137 3.378 0.994 1.00 90.56 108 ASN A CA 1
ATOM 827 C C . ASN A 1 108 ? -3.480 4.755 1.151 1.00 90.56 108 ASN A C 1
ATOM 829 O O . ASN A 1 108 ? -3.997 5.738 0.620 1.00 90.56 108 ASN A O 1
ATOM 833 N N . LEU A 1 109 ? -2.365 4.830 1.881 1.00 86.50 109 LEU A N 1
ATOM 834 C CA . LEU A 1 109 ? -1.602 6.065 2.072 1.00 86.50 109 LEU A CA 1
ATOM 835 C C . LEU A 1 109 ? -0.424 6.097 1.097 1.00 86.50 109 LEU A C 1
ATOM 837 O O . LEU A 1 109 ? 0.542 5.354 1.255 1.00 86.50 109 LEU A O 1
ATOM 841 N N . VAL A 1 110 ? -0.494 7.002 0.122 1.00 85.94 110 VAL A N 1
ATOM 842 C CA . VAL A 1 110 ? 0.577 7.257 -0.849 1.00 85.94 110 VAL A CA 1
ATOM 843 C C . VAL A 1 110 ? 1.097 8.671 -0.634 1.00 85.94 110 VAL A C 1
ATOM 845 O O . VAL A 1 110 ? 0.311 9.613 -0.538 1.00 85.94 110 VAL A O 1
ATOM 848 N N . SER A 1 111 ? 2.414 8.832 -0.542 1.00 82.94 111 SER A N 1
ATOM 849 C CA . SER A 1 111 ? 3.037 10.132 -0.305 1.00 82.94 111 SER A CA 1
ATOM 850 C C . SER A 1 111 ? 4.456 10.192 -0.865 1.00 82.94 111 SER A C 1
ATOM 852 O O . SER A 1 111 ? 5.065 9.160 -1.145 1.00 82.94 111 SER A O 1
ATOM 854 N N . SER A 1 112 ? 4.998 11.402 -1.004 1.00 84.44 112 SER A N 1
ATOM 855 C CA . SER A 1 112 ? 6.409 11.592 -1.348 1.00 84.44 112 SER A CA 1
ATOM 856 C C . SER A 1 112 ? 7.332 11.071 -0.232 1.00 84.44 112 SER A C 1
ATOM 858 O O . SER A 1 112 ? 6.939 11.084 0.942 1.00 84.44 112 SER A O 1
ATOM 860 N N . PRO A 1 113 ? 8.575 10.663 -0.554 1.00 79.19 113 PRO A N 1
ATOM 861 C CA . PRO A 1 113 ? 9.566 10.300 0.456 1.00 79.19 113 PRO A CA 1
ATOM 862 C C . PRO A 1 113 ? 9.764 11.418 1.490 1.00 79.19 113 PRO A C 1
ATOM 864 O O . PRO A 1 113 ? 9.785 12.598 1.143 1.00 79.19 113 PRO A O 1
ATOM 867 N N . GLY A 1 114 ? 9.893 11.057 2.770 1.00 79.00 114 GLY A N 1
ATOM 868 C CA . GLY A 1 114 ? 10.136 12.016 3.856 1.00 79.00 114 GLY A CA 1
ATOM 869 C C . GLY A 1 114 ? 8.932 12.868 4.284 1.00 79.00 114 GLY A C 1
ATOM 870 O O . GLY A 1 114 ? 9.057 13.651 5.220 1.00 79.00 114 GLY A O 1
ATOM 871 N N . SER A 1 115 ? 7.745 12.699 3.691 1.00 85.19 115 SER A N 1
ATOM 872 C CA . SER A 1 115 ? 6.554 13.500 4.030 1.00 85.19 115 SER A CA 1
ATOM 873 C C . SER A 1 115 ? 5.889 13.134 5.368 1.00 85.19 115 SER A C 1
ATOM 875 O O . SER A 1 115 ? 4.807 13.627 5.678 1.00 85.19 115 SER A O 1
ATOM 877 N N . GLY A 1 116 ? 6.476 12.212 6.135 1.00 85.94 116 GLY A N 1
ATOM 878 C CA . GLY A 1 116 ? 5.954 11.798 7.436 1.00 85.94 116 GLY A CA 1
ATOM 879 C C . GLY A 1 116 ? 4.850 10.734 7.410 1.00 85.94 116 GLY A C 1
ATOM 880 O O . GLY A 1 116 ? 4.192 10.569 8.435 1.00 85.94 116 GLY A O 1
ATOM 881 N N . LYS A 1 117 ? 4.662 9.979 6.308 1.00 89.12 117 LYS A N 1
ATOM 882 C CA . LYS A 1 117 ? 3.702 8.846 6.213 1.00 89.12 117 LYS A CA 1
ATOM 883 C C . LYS A 1 117 ? 3.744 7.952 7.449 1.00 89.12 117 LYS A C 1
ATOM 885 O O . LYS A 1 117 ? 2.717 7.689 8.065 1.00 89.12 117 LYS A O 1
ATOM 890 N N . THR A 1 118 ? 4.942 7.508 7.811 1.00 84.69 118 THR A N 1
ATOM 891 C CA . THR A 1 118 ? 5.136 6.545 8.896 1.00 84.69 118 THR A CA 1
ATOM 892 C C . THR A 1 118 ? 4.787 7.159 10.246 1.00 84.69 118 THR A C 1
ATOM 894 O O . THR A 1 118 ? 4.112 6.519 11.037 1.00 84.69 118 THR A O 1
ATOM 897 N N . THR A 1 119 ? 5.146 8.424 10.488 1.00 87.94 119 THR A N 1
ATOM 898 C CA . THR A 1 119 ? 4.766 9.133 11.722 1.00 87.94 119 THR A CA 1
ATOM 899 C C . THR A 1 119 ? 3.254 9.329 11.822 1.00 87.94 119 THR A C 1
ATOM 901 O O . THR A 1 119 ? 2.676 9.066 12.872 1.00 87.94 119 THR A O 1
ATOM 904 N N . LEU A 1 120 ? 2.597 9.732 10.729 1.00 90.19 120 LEU A N 1
ATOM 905 C CA . LEU A 1 120 ? 1.139 9.841 10.686 1.00 90.19 120 LEU A CA 1
ATOM 906 C C . LEU A 1 120 ? 0.481 8.493 11.003 1.00 90.19 120 LEU A C 1
ATOM 908 O O . LEU A 1 120 ? -0.456 8.438 11.799 1.00 90.19 120 LEU A O 1
ATOM 912 N N . LEU A 1 121 ? 0.987 7.410 10.410 1.00 89.56 121 LEU A N 1
ATOM 913 C CA . LEU A 1 121 ? 0.463 6.066 10.612 1.00 89.56 121 LEU A CA 1
ATOM 914 C C . LEU A 1 121 ? 0.638 5.601 12.064 1.00 89.56 121 LEU A C 1
ATOM 916 O O . LEU A 1 121 ? -0.343 5.193 12.680 1.00 89.56 121 LEU A O 1
ATOM 920 N N . THR A 1 122 ? 1.840 5.720 12.639 1.00 89.19 122 THR A N 1
ATOM 921 C CA . THR A 1 122 ? 2.110 5.291 14.022 1.00 89.19 122 THR A CA 1
ATOM 922 C C . THR A 1 122 ? 1.274 6.065 15.039 1.00 89.19 122 THR A C 1
ATOM 924 O O . THR A 1 122 ? 0.674 5.466 15.925 1.00 89.19 122 THR A O 1
ATOM 927 N N . GLU A 1 123 ? 1.170 7.389 14.891 1.00 92.12 123 GLU A N 1
ATOM 928 C CA . GLU A 1 123 ? 0.352 8.226 15.780 1.00 92.12 123 GLU A CA 1
ATOM 929 C C . GLU A 1 123 ? -1.141 7.899 15.670 1.00 92.12 123 GLU A C 1
ATOM 931 O O . GLU A 1 123 ? -1.855 7.874 16.674 1.00 92.12 123 GLU A O 1
ATOM 936 N N . THR A 1 124 ? -1.622 7.618 14.457 1.00 91.31 124 THR A N 1
ATOM 937 C CA . THR A 1 124 ? -3.020 7.233 14.230 1.00 91.31 124 THR A CA 1
ATOM 938 C C . THR A 1 124 ? -3.335 5.899 14.906 1.00 91.31 124 THR A C 1
ATOM 940 O O . THR A 1 124 ? -4.343 5.797 15.601 1.00 91.31 124 THR A O 1
ATOM 943 N N . LEU A 1 125 ? -2.458 4.899 14.770 1.00 91.00 125 LEU A N 1
ATOM 944 C CA . LEU A 1 125 ? -2.630 3.591 15.409 1.00 91.00 125 LEU A CA 1
ATOM 945 C C . LEU A 1 125 ? -2.629 3.701 16.933 1.00 91.00 125 LEU A C 1
ATOM 947 O O . LEU A 1 125 ? -3.543 3.192 17.573 1.00 91.00 125 LEU A O 1
ATOM 951 N N . MET A 1 126 ? -1.685 4.446 17.518 1.00 90.19 126 MET A N 1
ATOM 952 C CA . MET A 1 126 ? -1.632 4.638 18.973 1.00 90.19 126 MET A CA 1
ATOM 953 C C . MET A 1 126 ? -2.902 5.276 19.544 1.00 90.19 126 MET A C 1
ATOM 955 O O . MET A 1 126 ? -3.298 4.947 20.659 1.00 90.19 126 MET A O 1
ATOM 959 N N . ARG A 1 127 ? -3.549 6.177 18.794 1.00 93.44 127 ARG A N 1
ATOM 960 C CA . ARG A 1 127 ? -4.809 6.820 19.204 1.00 93.44 127 ARG A CA 1
ATOM 961 C C . ARG A 1 127 ? -6.029 5.922 19.020 1.00 93.44 127 ARG A C 1
ATOM 963 O O . ARG A 1 127 ? -7.020 6.113 19.716 1.00 93.44 127 ARG A O 1
ATOM 970 N N . LEU A 1 128 ? -5.980 4.985 18.074 1.00 91.69 128 LEU A N 1
ATOM 971 C CA . LEU A 1 128 ? -7.106 4.114 17.731 1.00 91.69 128 LEU A CA 1
ATOM 972 C C . LEU A 1 128 ? -7.060 2.739 18.404 1.00 91.69 128 LEU A C 1
ATOM 974 O O . LEU A 1 128 ? -8.110 2.104 18.486 1.00 91.69 128 LEU A O 1
ATOM 978 N N . LYS A 1 129 ? -5.898 2.305 18.911 1.00 87.81 129 LYS A N 1
ATOM 979 C CA . LYS A 1 129 ? -5.658 0.943 19.422 1.00 87.81 129 LYS A CA 1
ATOM 980 C C . LYS A 1 129 ? -6.701 0.444 20.431 1.00 87.81 129 LYS A C 1
ATOM 982 O O . LYS A 1 129 ? -7.067 -0.724 20.395 1.00 87.81 129 LYS A O 1
ATOM 987 N N . ASP A 1 130 ? -7.218 1.331 21.286 1.00 90.44 130 ASP A N 1
ATOM 988 C CA . ASP A 1 130 ? -8.177 0.982 22.345 1.00 90.44 130 ASP A CA 1
ATOM 989 C C . ASP A 1 130 ? -9.645 1.111 21.891 1.00 90.44 130 ASP A C 1
ATOM 991 O O . ASP A 1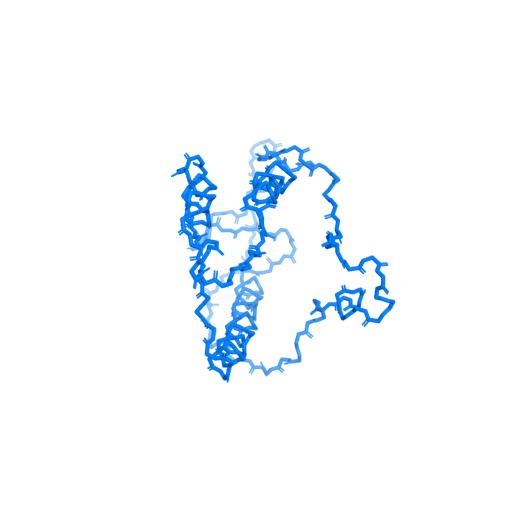 130 ? -10.564 0.728 22.610 1.00 90.44 130 ASP A O 1
ATOM 995 N N . SER A 1 131 ? -9.883 1.678 20.703 1.00 91.69 131 SER A N 1
ATOM 996 C CA . SER A 1 131 ? -11.224 1.965 20.174 1.00 91.69 131 SER A CA 1
ATOM 997 C C . SER A 1 131 ? -11.626 1.033 19.036 1.00 91.69 131 SER A C 1
ATOM 999 O O . SER A 1 131 ? -12.786 0.631 18.951 1.00 91.69 131 SER A O 1
ATOM 1001 N N . VAL A 1 132 ? -10.693 0.704 18.140 1.00 90.31 132 VAL A N 1
ATOM 1002 C CA . VAL A 1 132 ? -10.951 -0.143 16.973 1.00 90.31 132 VAL A CA 1
ATOM 1003 C C . VAL A 1 132 ? -9.748 -1.041 16.677 1.00 90.31 132 VAL A C 1
ATOM 1005 O O . VAL A 1 132 ? -8.614 -0.566 16.704 1.00 90.31 132 VAL A O 1
ATOM 1008 N N . PRO A 1 133 ? -9.964 -2.324 16.332 1.00 89.25 133 PRO A N 1
ATOM 1009 C CA . PRO A 1 133 ? -8.885 -3.172 15.846 1.00 89.25 133 PRO A CA 1
ATOM 1010 C C . PRO A 1 133 ? -8.306 -2.608 14.546 1.00 89.25 133 PRO A C 1
ATOM 1012 O O . PRO A 1 133 ? -9.044 -2.334 13.595 1.00 89.25 133 PRO A O 1
ATOM 1015 N N . CYS A 1 134 ? -6.985 -2.459 14.491 1.00 89.88 134 CYS A N 1
ATOM 1016 C CA . CYS A 1 134 ? -6.271 -1.994 13.308 1.00 89.88 134 CYS A CA 1
ATOM 1017 C C . CYS A 1 134 ? -5.273 -3.048 12.830 1.00 89.88 134 CYS A C 1
ATOM 1019 O O . CYS A 1 134 ? -4.703 -3.794 13.619 1.00 89.88 134 CYS A O 1
ATOM 1021 N N . ALA A 1 135 ? -5.060 -3.093 11.518 1.00 89.06 135 ALA A N 1
ATOM 1022 C CA . ALA A 1 135 ? -4.018 -3.889 10.890 1.00 89.06 135 ALA A CA 1
ATOM 1023 C C . ALA A 1 135 ? -3.323 -3.033 9.831 1.00 89.06 135 ALA A C 1
ATOM 1025 O O . ALA A 1 135 ? -3.958 -2.187 9.196 1.00 89.06 135 ALA A O 1
ATOM 1026 N N . VAL A 1 136 ? -2.027 -3.263 9.637 1.00 86.62 136 VAL A N 1
ATOM 1027 C CA . VAL A 1 136 ? -1.210 -2.528 8.671 1.00 86.62 136 VAL A CA 1
ATOM 1028 C C . VAL A 1 136 ? -0.619 -3.495 7.660 1.00 86.62 136 VAL A C 1
ATOM 1030 O O . VAL A 1 136 ? -0.116 -4.555 8.024 1.00 86.62 136 VAL A O 1
ATOM 1033 N N . ILE A 1 137 ? -0.668 -3.104 6.389 1.00 85.88 137 ILE A N 1
ATOM 1034 C CA . ILE A 1 137 ? 0.049 -3.762 5.300 1.00 85.88 137 ILE A CA 1
ATOM 1035 C C . ILE A 1 137 ? 1.112 -2.778 4.831 1.00 85.88 137 ILE A C 1
ATOM 1037 O O . ILE A 1 137 ? 0.779 -1.692 4.357 1.00 85.88 137 ILE A O 1
ATOM 1041 N N . GLU A 1 138 ? 2.377 -3.150 4.976 1.00 78.75 138 GLU A N 1
ATOM 1042 C CA . GLU A 1 138 ? 3.498 -2.344 4.511 1.00 78.75 138 GLU A CA 1
ATOM 1043 C C . GLU A 1 138 ? 4.083 -2.931 3.222 1.00 78.75 138 GLU A C 1
ATOM 1045 O O . GLU A 1 138 ? 4.226 -4.144 3.085 1.00 78.75 138 GLU A O 1
ATOM 1050 N N . GLY A 1 139 ? 4.401 -2.058 2.268 1.00 72.69 139 GLY A N 1
ATOM 1051 C CA . GLY A 1 139 ? 4.965 -2.418 0.968 1.00 72.69 139 GLY A CA 1
ATOM 1052 C C . GLY A 1 139 ? 5.961 -1.372 0.477 1.00 72.69 139 GLY A C 1
ATOM 1053 O O . GLY A 1 139 ? 5.882 -0.953 -0.674 1.00 72.69 139 GLY A O 1
ATOM 1054 N N . ASP A 1 140 ? 6.835 -0.897 1.366 1.00 71.00 140 ASP A N 1
ATOM 1055 C CA . ASP A 1 140 ? 7.928 0.030 1.043 1.00 71.00 140 ASP A CA 1
ATOM 1056 C C . ASP A 1 140 ? 9.253 -0.742 0.909 1.00 71.00 140 ASP A C 1
ATOM 1058 O O . ASP A 1 140 ? 9.359 -1.863 1.380 1.00 71.00 140 ASP A O 1
ATOM 1062 N N . GLN A 1 141 ? 10.285 -0.194 0.269 1.00 63.91 141 GLN A N 1
ATOM 1063 C CA . GLN A 1 141 ? 11.608 -0.836 0.270 1.00 63.91 141 GLN A CA 1
ATOM 1064 C C . GLN A 1 141 ? 12.381 -0.597 1.575 1.00 63.91 141 GLN A C 1
ATOM 1066 O O . GLN A 1 141 ? 13.276 -1.374 1.900 1.00 63.91 141 GLN A O 1
ATOM 1071 N N . GLN A 1 142 ? 12.029 0.432 2.355 1.00 63.09 142 GLN A N 1
ATOM 1072 C CA . GLN A 1 142 ? 12.607 0.702 3.684 1.00 63.09 142 GLN A CA 1
ATOM 1073 C C . GLN A 1 142 ? 11.881 -0.054 4.821 1.00 63.09 142 GLN A C 1
ATOM 1075 O O . GLN A 1 142 ? 11.734 0.457 5.932 1.00 63.09 142 GLN A O 1
ATOM 1080 N N . THR A 1 143 ? 11.472 -1.297 4.542 1.00 62.47 143 THR A N 1
ATOM 1081 C CA . THR A 1 143 ? 10.514 -2.097 5.326 1.00 62.47 143 THR A CA 1
ATOM 1082 C C . THR A 1 143 ? 10.853 -2.292 6.797 1.00 62.47 143 THR A C 1
ATOM 1084 O O . THR A 1 143 ? 9.971 -2.249 7.643 1.00 62.47 143 THR A O 1
ATOM 1087 N N . VAL A 1 144 ? 12.112 -2.567 7.144 1.00 64.88 144 VAL A N 1
ATOM 1088 C CA . VAL A 1 144 ? 12.417 -3.096 8.489 1.00 64.88 144 VAL A CA 1
ATOM 1089 C C . VAL A 1 144 ? 12.232 -2.037 9.582 1.00 64.88 144 VAL A C 1
ATOM 1091 O O . VAL A 1 144 ? 11.691 -2.331 10.649 1.00 64.88 144 VAL A O 1
ATOM 1094 N N . ASN A 1 145 ? 12.645 -0.794 9.321 1.00 66.94 145 ASN A N 1
ATOM 1095 C CA . ASN A 1 145 ? 12.544 0.288 10.304 1.00 66.94 145 ASN A CA 1
ATOM 1096 C C . ASN A 1 145 ? 11.101 0.768 10.473 1.00 66.94 145 ASN A C 1
ATOM 1098 O O . ASN A 1 145 ? 10.672 1.051 11.594 1.00 66.94 145 ASN A O 1
ATOM 1102 N N . ASP A 1 146 ? 10.357 0.848 9.373 1.00 71.94 146 ASP A N 1
ATOM 1103 C CA . ASP A 1 146 ? 8.959 1.259 9.388 1.00 71.94 146 ASP A CA 1
ATOM 1104 C C . ASP A 1 146 ? 8.092 0.182 10.062 1.00 71.94 146 ASP A C 1
ATOM 1106 O O . ASP A 1 146 ? 7.367 0.499 11.013 1.00 71.94 146 ASP A O 1
ATOM 1110 N N . ALA A 1 147 ? 8.274 -1.095 9.710 1.00 72.12 147 ALA A N 1
ATOM 1111 C CA . ALA A 1 147 ? 7.582 -2.217 10.340 1.00 72.12 147 ALA A CA 1
ATOM 1112 C C . ALA A 1 147 ? 7.863 -2.304 11.847 1.00 72.12 147 ALA A C 1
ATOM 1114 O O . ALA A 1 147 ? 6.942 -2.524 12.636 1.00 72.12 147 ALA A O 1
ATOM 1115 N N . ALA A 1 148 ? 9.115 -2.099 12.277 1.00 74.56 148 ALA A N 1
ATOM 1116 C CA . ALA A 1 148 ? 9.480 -2.114 13.694 1.00 74.56 148 ALA A CA 1
ATOM 1117 C C . ALA A 1 148 ? 8.784 -0.994 14.484 1.00 74.56 148 ALA A C 1
ATOM 1119 O O . ALA A 1 148 ? 8.252 -1.236 15.569 1.00 74.56 148 ALA A O 1
ATOM 1120 N N . ARG A 1 149 ? 8.736 0.224 13.926 1.00 75.44 149 ARG A N 1
ATOM 1121 C CA . ARG A 1 149 ? 8.036 1.360 14.545 1.00 75.44 149 ARG A CA 1
ATOM 1122 C C . ARG A 1 149 ? 6.534 1.124 14.647 1.00 75.44 149 ARG A C 1
ATOM 1124 O O . ARG A 1 149 ? 5.935 1.523 15.638 1.00 75.44 149 ARG A O 1
ATOM 1131 N N . ILE A 1 150 ? 5.937 0.474 13.650 1.00 77.25 150 ILE A N 1
ATOM 1132 C CA . ILE A 1 150 ? 4.512 0.129 13.644 1.00 77.25 150 ILE A CA 1
ATOM 1133 C C . ILE A 1 150 ? 4.215 -0.970 14.672 1.00 77.25 150 ILE A C 1
ATOM 1135 O O . ILE A 1 150 ? 3.300 -0.804 15.471 1.00 77.25 150 ILE A O 1
ATOM 1139 N N . ARG A 1 151 ? 5.016 -2.042 14.740 1.00 77.75 151 ARG A N 1
ATOM 1140 C CA . ARG A 1 151 ? 4.868 -3.117 15.748 1.00 77.75 151 ARG A CA 1
ATOM 1141 C C . ARG A 1 151 ? 4.937 -2.603 17.185 1.00 77.75 151 ARG A C 1
ATOM 1143 O O . ARG A 1 151 ? 4.265 -3.130 18.062 1.00 77.75 151 ARG A O 1
ATOM 1150 N N . ALA A 1 152 ? 5.732 -1.564 17.432 1.00 77.12 152 ALA A N 1
ATOM 1151 C CA . ALA A 1 152 ? 5.806 -0.930 18.745 1.00 77.12 152 ALA A CA 1
ATOM 1152 C C . ALA A 1 152 ? 4.497 -0.232 19.170 1.00 77.12 152 ALA A C 1
ATOM 1154 O O . ALA A 1 152 ? 4.356 0.117 20.340 1.00 77.12 152 ALA A O 1
ATOM 1155 N N . THR A 1 153 ? 3.542 -0.023 18.254 1.00 73.25 153 THR A N 1
ATOM 1156 C CA . THR A 1 153 ? 2.252 0.617 18.563 1.00 73.25 153 THR A CA 1
ATOM 1157 C C . THR A 1 153 ? 1.191 -0.336 19.127 1.00 73.25 153 THR A C 1
ATOM 1159 O O . THR A 1 153 ? 0.166 0.148 19.615 1.00 73.25 153 THR A O 1
ATOM 1162 N N . GLY A 1 154 ? 1.474 -1.646 19.159 1.00 56.62 154 GLY A N 1
ATOM 1163 C CA . GLY A 1 154 ? 0.539 -2.712 19.546 1.00 56.62 154 GLY A CA 1
ATOM 1164 C C . GLY A 1 154 ? -0.099 -3.378 18.336 1.00 56.62 154 GLY A C 1
ATOM 1165 O O . GLY A 1 154 ? -1.160 -4.003 18.543 1.00 56.62 154 GLY A O 1
#

Secondary structure (DSSP, 8-state):
--TTT--SS-----TT-TT-TT-TTTS-TTPPPPPP--------PPPP-PEEPTTS-EE---TTTS---TT--HHHHHHHHHHHHHHHHHHHHHHHHHHHHTT---------TTSSHHHHHHHHHHHHTTTS--------TTHHHHHHHHHTT-

Organism: Escherichia coli (NCBI:txid562)

Sequence (154 aa):
MCTTCGCGEGNLYIEGDEHNPHSAFRSAPFAPAARPKMKITGIKAPEFTPSQTEEGDLHYGHGEAGTHAPGMSQRRMLEVEIDVLDKNNRLAERNRAHFAARKQLVLNLVSSPGSGKTTLLTETLMRLKDSVPCAVIEGDQQTVNDAARIRATG

Radius of gyration: 21.8 Å; chains: 1; bounding box: 49×38×62 Å